Protein AF-A0A0A2HVE9-F1 (afdb_monomer_lite)

Structure (mmCIF, N/CA/C/O backbone):
data_AF-A0A0A2HVE9-F1
#
_entry.id   AF-A0A0A2HVE9-F1
#
loop_
_atom_site.group_PDB
_atom_site.id
_atom_site.type_symbol
_atom_site.label_atom_id
_atom_site.label_alt_id
_atom_site.label_comp_id
_atom_site.label_asym_id
_atom_site.label_entity_id
_atom_site.label_seq_id
_atom_site.pdbx_PDB_ins_code
_atom_site.Cartn_x
_atom_site.Cartn_y
_atom_site.Cartn_z
_atom_site.occupancy
_atom_site.B_iso_or_equiv
_atom_site.auth_seq_id
_atom_site.auth_comp_id
_atom_site.auth_asym_id
_atom_site.auth_atom_id
_atom_site.pdbx_PDB_model_num
ATOM 1 N N . MET A 1 1 ? 6.062 60.661 -30.157 1.00 46.75 1 MET A N 1
ATOM 2 C CA . MET A 1 1 ? 5.186 59.675 -30.833 1.00 46.75 1 MET A CA 1
ATOM 3 C C . MET A 1 1 ? 6.020 58.472 -31.268 1.00 46.75 1 MET A C 1
ATOM 5 O O . MET A 1 1 ? 6.893 58.686 -32.096 1.00 46.75 1 MET A O 1
ATOM 9 N N . LYS A 1 2 ? 5.782 57.266 -30.727 1.00 41.44 2 LYS A N 1
ATOM 10 C CA . LYS A 1 2 ? 5.983 55.934 -31.366 1.00 41.44 2 LYS A CA 1
ATOM 11 C C . LYS A 1 2 ? 5.779 54.844 -30.292 1.00 41.44 2 LYS A C 1
ATOM 13 O O . LYS A 1 2 ? 6.567 54.746 -29.365 1.00 41.44 2 LYS A O 1
ATOM 18 N N . THR A 1 3 ? 4.543 54.359 -30.160 1.00 44.50 3 THR A N 1
ATOM 19 C CA . THR A 1 3 ? 4.055 53.006 -30.532 1.00 44.50 3 THR A CA 1
ATOM 20 C C . THR A 1 3 ? 4.397 51.903 -29.528 1.00 44.50 3 THR A C 1
ATOM 22 O O . THR A 1 3 ? 5.521 51.426 -29.452 1.00 44.50 3 THR A O 1
ATOM 25 N N . LYS A 1 4 ? 3.350 51.497 -28.793 1.00 59.34 4 LYS A N 1
ATOM 26 C CA . LYS A 1 4 ? 3.236 50.273 -27.995 1.00 59.34 4 LYS A CA 1
ATOM 27 C C . LYS A 1 4 ? 3.308 49.060 -28.927 1.00 59.34 4 LYS A C 1
ATOM 29 O O . LYS A 1 4 ? 2.588 49.040 -29.921 1.00 59.34 4 LYS A O 1
ATOM 34 N N . MET A 1 5 ? 4.094 48.046 -28.582 1.00 51.53 5 MET A N 1
ATOM 35 C CA . MET A 1 5 ? 4.007 46.733 -29.219 1.00 51.53 5 MET A CA 1
ATOM 36 C C . MET A 1 5 ? 3.936 45.689 -28.110 1.00 51.53 5 MET A C 1
ATOM 38 O O . MET A 1 5 ? 4.937 45.315 -27.507 1.00 51.53 5 MET A O 1
ATOM 42 N N . GLY A 1 6 ? 2.697 45.328 -27.770 1.00 55.12 6 GLY A N 1
ATOM 43 C CA . GLY A 1 6 ? 2.403 44.210 -26.893 1.00 55.12 6 GLY A CA 1
ATOM 44 C C . GLY A 1 6 ? 2.760 42.921 -27.616 1.00 55.12 6 GLY A C 1
ATOM 45 O O . GLY A 1 6 ? 2.227 42.641 -28.687 1.00 55.12 6 GLY A O 1
ATOM 46 N N . VAL A 1 7 ? 3.664 42.154 -27.024 1.00 54.47 7 VAL A N 1
ATOM 47 C CA . VAL A 1 7 ? 3.878 40.755 -27.373 1.00 54.47 7 VAL A CA 1
ATOM 48 C C . VAL A 1 7 ? 3.196 39.961 -26.270 1.00 54.47 7 VAL A C 1
ATOM 50 O O . VAL A 1 7 ? 3.757 39.739 -25.200 1.00 54.47 7 VAL A O 1
ATOM 53 N N . CYS A 1 8 ? 1.933 39.602 -26.504 1.00 47.03 8 CYS A N 1
ATOM 54 C CA . CYS A 1 8 ? 1.267 38.556 -25.741 1.00 47.03 8 CYS A CA 1
ATOM 55 C C . CYS A 1 8 ? 1.971 37.241 -26.081 1.00 47.03 8 CYS A C 1
ATOM 57 O O . CYS A 1 8 ? 1.658 36.596 -27.080 1.00 47.03 8 CYS A O 1
ATOM 59 N N . LEU A 1 9 ? 2.968 36.890 -25.269 1.00 50.88 9 LEU A N 1
ATOM 60 C CA . LEU A 1 9 ? 3.606 35.583 -25.251 1.00 50.88 9 LEU A CA 1
ATOM 61 C C . LEU A 1 9 ? 2.545 34.563 -24.812 1.00 50.88 9 LEU A C 1
ATOM 63 O O . LEU A 1 9 ? 2.352 34.317 -23.624 1.00 50.88 9 LEU A O 1
ATOM 67 N N . ALA A 1 10 ? 1.794 34.034 -25.776 1.00 55.28 10 ALA A N 1
ATOM 68 C CA . ALA A 1 10 ? 0.891 32.915 -25.563 1.00 55.28 10 ALA A CA 1
ATOM 69 C C . ALA A 1 10 ? 1.744 31.670 -25.280 1.00 55.28 10 ALA A C 1
ATOM 71 O O . ALA A 1 10 ? 2.163 30.959 -26.192 1.00 55.28 10 ALA A O 1
ATOM 72 N N . LEU A 1 11 ? 2.050 31.458 -23.998 1.00 55.75 11 LEU A N 1
ATOM 73 C CA . LEU A 1 11 ? 2.562 30.209 -23.450 1.00 55.75 11 LEU A CA 1
ATOM 74 C C . LEU A 1 11 ? 1.516 29.123 -23.714 1.00 55.75 11 LEU A C 1
ATOM 76 O O . LEU A 1 11 ? 0.572 28.937 -22.948 1.00 55.75 11 LEU A O 1
ATOM 80 N N . VAL A 1 12 ? 1.669 28.435 -24.842 1.00 58.94 12 VAL A N 1
ATOM 81 C CA . VAL A 1 12 ? 0.993 27.170 -25.108 1.00 58.94 12 VAL A CA 1
ATOM 82 C C . VAL A 1 12 ? 1.579 26.165 -24.120 1.00 58.94 12 VAL A C 1
ATOM 84 O O . VAL A 1 12 ? 2.617 25.557 -24.372 1.00 58.94 12 VAL A O 1
ATOM 87 N N . LEU A 1 13 ? 0.947 26.041 -22.950 1.00 57.53 13 LEU A N 1
ATOM 88 C CA . LEU A 1 13 ? 1.137 24.891 -22.076 1.00 57.53 13 LEU A CA 1
ATOM 89 C C . LEU A 1 13 ? 0.590 23.671 -22.822 1.00 57.53 13 LEU A C 1
ATOM 91 O O . LEU A 1 13 ? -0.598 23.362 -22.753 1.00 57.53 13 LEU A O 1
ATOM 95 N N . CYS A 1 14 ? 1.462 22.985 -23.558 1.00 55.09 14 CYS A N 1
ATOM 96 C CA . CYS A 1 14 ? 1.232 21.597 -23.924 1.00 55.09 14 CYS A CA 1
ATOM 97 C C . CYS A 1 14 ? 1.216 20.790 -22.623 1.00 55.09 14 CYS A C 1
ATOM 99 O O . CYS A 1 14 ? 2.259 20.351 -22.146 1.00 55.09 14 CYS A O 1
ATOM 101 N N . ALA A 1 15 ? 0.038 20.640 -22.020 1.00 56.81 15 ALA A N 1
ATOM 102 C CA . ALA A 1 15 ? -0.185 19.658 -20.975 1.00 56.81 15 ALA A CA 1
ATOM 103 C C . ALA A 1 15 ? -0.068 18.274 -21.623 1.00 56.81 15 ALA A C 1
ATOM 105 O O . ALA A 1 15 ? -1.036 17.734 -22.155 1.00 56.81 15 ALA A O 1
ATOM 106 N N . THR A 1 16 ? 1.140 17.717 -21.652 1.00 54.84 16 THR A N 1
ATOM 107 C CA . THR A 1 16 ? 1.310 16.288 -21.891 1.00 54.84 16 THR A CA 1
ATOM 108 C C . THR A 1 16 ? 0.663 15.589 -20.707 1.00 54.84 16 THR A C 1
ATOM 110 O O . THR A 1 16 ? 1.171 15.680 -19.590 1.00 54.84 16 THR A O 1
ATOM 113 N N . ALA A 1 17 ? -0.486 14.949 -20.926 1.00 55.78 17 ALA A N 1
ATOM 114 C CA . ALA A 1 17 ? -1.019 14.001 -19.965 1.00 55.78 17 ALA A CA 1
ATOM 115 C C . ALA A 1 17 ? 0.056 12.925 -19.780 1.00 55.78 17 ALA A C 1
ATOM 117 O O . ALA A 1 17 ? 0.285 12.115 -20.677 1.00 55.78 17 ALA A O 1
ATOM 118 N N . ALA A 1 18 ? 0.785 12.986 -18.666 1.00 59.66 18 ALA A N 1
ATOM 119 C CA . ALA A 1 18 ? 1.654 11.900 -18.264 1.00 59.66 18 ALA A CA 1
ATOM 120 C C . ALA A 1 18 ? 0.721 10.724 -17.975 1.00 59.66 18 ALA A C 1
ATOM 122 O O . ALA A 1 18 ? 0.030 10.700 -16.955 1.00 59.66 18 ALA A O 1
ATOM 123 N N . PHE A 1 19 ? 0.612 9.798 -18.927 1.00 60.25 19 PHE A N 1
ATOM 124 C CA . PHE A 1 19 ? 0.029 8.503 -18.631 1.00 60.25 19 PHE A CA 1
ATOM 125 C C . PHE A 1 19 ? 0.890 7.898 -17.530 1.00 60.25 19 PHE A C 1
ATOM 127 O O . PHE A 1 19 ? 2.111 7.860 -17.645 1.00 60.25 19 PHE A O 1
ATOM 134 N N . ALA A 1 20 ? 0.248 7.516 -16.434 1.00 72.44 20 ALA A N 1
ATOM 135 C CA . ALA A 1 20 ? 0.908 6.903 -15.300 1.00 72.44 20 ALA A CA 1
ATOM 136 C C . ALA A 1 20 ? 1.485 5.542 -15.728 1.00 72.44 20 ALA A C 1
ATOM 138 O O . ALA A 1 20 ? 0.762 4.548 -15.713 1.00 72.44 20 ALA A O 1
ATOM 139 N N . GLU A 1 21 ? 2.754 5.518 -16.153 1.00 83.50 21 GLU A N 1
ATOM 140 C CA . GLU A 1 21 ? 3.453 4.326 -16.668 1.00 83.50 21 GLU A CA 1
ATOM 141 C C . GLU A 1 21 ? 3.346 3.149 -15.688 1.00 83.50 21 GLU A C 1
ATOM 143 O O . GLU A 1 21 ? 3.037 2.030 -16.101 1.00 83.50 21 GLU A O 1
ATOM 148 N N . TRP A 1 22 ? 3.398 3.432 -14.381 1.00 90.31 22 TRP A N 1
ATOM 149 C CA . TRP A 1 22 ? 3.216 2.433 -13.331 1.00 90.31 22 TRP A CA 1
ATOM 150 C C . TRP A 1 22 ? 1.930 1.610 -13.468 1.00 90.31 22 TRP A C 1
ATOM 152 O O . TRP A 1 22 ? 1.942 0.435 -13.121 1.00 90.31 22 TRP A O 1
ATOM 162 N N . LYS A 1 23 ? 0.822 2.169 -13.988 1.00 89.38 23 LYS A N 1
ATOM 163 C CA . LYS A 1 23 ? -0.452 1.431 -14.122 1.00 89.38 23 LYS A CA 1
ATOM 164 C C . LYS A 1 23 ? -0.331 0.263 -15.103 1.00 89.38 23 LYS A C 1
ATOM 166 O O . LYS A 1 23 ? -0.969 -0.766 -14.899 1.00 89.38 23 LYS A O 1
ATOM 171 N N . MET A 1 24 ? 0.487 0.413 -16.146 1.00 87.12 24 MET A N 1
ATOM 172 C CA . MET A 1 24 ? 0.730 -0.644 -17.133 1.00 87.12 24 MET A CA 1
ATOM 173 C C . MET A 1 24 ? 1.651 -1.731 -16.571 1.00 87.12 24 MET A C 1
ATOM 175 O O . MET A 1 24 ? 1.422 -2.915 -16.818 1.00 87.12 24 MET A O 1
ATOM 179 N N . ASP A 1 25 ? 2.640 -1.332 -15.770 1.00 90.38 25 ASP A N 1
ATOM 180 C CA . ASP A 1 25 ? 3.647 -2.240 -15.214 1.00 90.38 25 ASP A CA 1
ATOM 181 C C . ASP A 1 25 ? 3.164 -2.965 -13.949 1.00 90.38 25 ASP A C 1
ATOM 183 O O . ASP A 1 25 ? 3.604 -4.078 -13.653 1.00 90.38 25 ASP A O 1
ATOM 187 N N . PHE A 1 26 ? 2.214 -2.383 -13.213 1.00 93.94 26 PHE A N 1
ATOM 188 C CA . PHE A 1 26 ? 1.743 -2.895 -11.925 1.00 93.94 26 PHE A CA 1
ATOM 189 C C . PHE A 1 26 ? 1.243 -4.352 -11.969 1.00 93.94 26 PHE A C 1
ATOM 191 O O . PHE A 1 26 ? 1.685 -5.151 -11.136 1.00 93.94 26 PHE A O 1
ATOM 198 N N . PRO A 1 27 ? 0.395 -4.774 -12.933 1.00 93.81 27 PRO A N 1
ATOM 199 C CA . PRO A 1 27 ? -0.037 -6.168 -13.032 1.00 93.81 27 PRO A CA 1
ATOM 200 C C . PRO A 1 27 ? 1.117 -7.126 -13.344 1.00 93.81 27 PRO A C 1
ATOM 202 O O . PRO A 1 27 ? 1.129 -8.262 -12.869 1.00 93.81 27 PRO A O 1
ATOM 205 N N . GLU A 1 28 ? 2.074 -6.702 -14.174 1.00 93.75 28 GLU A N 1
ATOM 206 C CA . GLU A 1 28 ? 3.238 -7.518 -14.519 1.00 93.75 28 GLU A CA 1
ATOM 207 C C . GLU A 1 28 ? 4.160 -7.688 -13.317 1.00 93.75 28 GLU A C 1
ATOM 209 O O . GLU A 1 28 ? 4.536 -8.815 -12.979 1.00 93.75 28 GLU A O 1
ATOM 214 N N . GLN A 1 29 ? 4.453 -6.592 -12.625 1.00 93.19 29 GLN A N 1
ATOM 215 C CA . GLN A 1 29 ? 5.297 -6.618 -11.445 1.00 93.19 29 GLN A CA 1
ATOM 216 C C . GLN A 1 29 ? 4.653 -7.414 -10.310 1.00 93.19 29 GLN A C 1
ATOM 218 O O . GLN A 1 29 ? 5.337 -8.213 -9.672 1.00 93.19 29 GLN A O 1
ATOM 223 N N . TYR A 1 30 ? 3.333 -7.314 -10.126 1.00 94.81 30 TYR A N 1
ATOM 224 C CA . TYR A 1 30 ? 2.601 -8.165 -9.186 1.00 94.81 30 TYR A CA 1
ATOM 225 C C . TYR A 1 30 ? 2.797 -9.656 -9.490 1.00 94.81 30 TYR A C 1
ATOM 227 O O . TYR A 1 30 ? 3.128 -10.429 -8.591 1.00 94.81 30 TYR A O 1
ATOM 235 N N . ARG A 1 31 ? 2.643 -10.068 -10.755 1.00 93.75 31 ARG A N 1
ATOM 236 C CA . ARG A 1 31 ? 2.813 -11.476 -11.155 1.00 93.75 31 ARG A CA 1
ATOM 237 C C . ARG A 1 31 ? 4.244 -11.975 -10.972 1.00 93.75 31 ARG A C 1
ATOM 239 O O . ARG A 1 31 ? 4.442 -13.154 -10.688 1.00 93.75 31 ARG A O 1
ATOM 246 N N . LYS A 1 32 ? 5.232 -11.105 -11.181 1.00 95.19 32 LYS A N 1
ATOM 247 C CA . LYS A 1 32 ? 6.652 -11.471 -11.185 1.00 95.19 32 LYS A CA 1
ATOM 248 C C . LYS A 1 32 ? 7.285 -11.432 -9.794 1.00 95.19 32 LYS A C 1
ATOM 250 O O . LYS A 1 32 ? 8.082 -12.305 -9.462 1.00 95.19 32 LYS A O 1
ATOM 255 N N . GLU A 1 33 ? 6.957 -10.414 -9.009 1.00 94.19 33 GLU A N 1
ATOM 2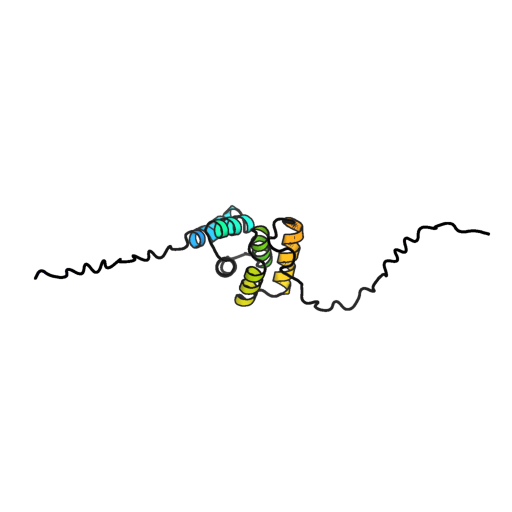56 C CA . GLU A 1 33 ? 7.672 -10.055 -7.777 1.00 94.19 33 GLU A CA 1
ATOM 257 C C . GLU A 1 33 ? 6.754 -9.998 -6.549 1.00 94.19 33 GLU A C 1
ATOM 259 O O . GLU A 1 33 ? 7.232 -9.881 -5.421 1.00 94.19 33 GLU A O 1
ATOM 264 N N . GLY A 1 34 ? 5.441 -10.124 -6.750 1.00 95.25 34 GLY A N 1
ATOM 265 C CA . GLY A 1 34 ? 4.444 -10.036 -5.693 1.00 95.25 34 GLY A CA 1
ATOM 266 C C . GLY A 1 34 ? 4.004 -8.603 -5.397 1.00 95.25 34 GLY A C 1
ATOM 267 O O . GLY A 1 34 ? 4.519 -7.622 -5.937 1.00 95.25 34 GLY A O 1
ATOM 268 N N . ILE A 1 35 ? 2.999 -8.486 -4.527 1.00 96.50 35 ILE A N 1
ATOM 269 C CA . ILE A 1 35 ? 2.309 -7.212 -4.299 1.00 96.50 35 ILE A CA 1
ATOM 270 C C . ILE A 1 35 ? 3.176 -6.173 -3.586 1.00 96.50 35 ILE A C 1
ATOM 272 O O . ILE A 1 35 ? 3.100 -4.998 -3.922 1.00 96.50 35 ILE A O 1
ATOM 276 N N . ASP A 1 36 ? 4.044 -6.594 -2.665 1.00 95.06 36 ASP A N 1
ATOM 277 C CA . ASP A 1 36 ? 4.890 -5.668 -1.905 1.00 95.06 36 ASP A CA 1
ATOM 278 C C . ASP A 1 36 ? 5.818 -4.875 -2.841 1.00 95.06 36 ASP A C 1
ATOM 280 O O . ASP A 1 36 ? 5.919 -3.654 -2.740 1.00 95.06 36 ASP A O 1
ATOM 284 N N . LYS A 1 37 ? 6.442 -5.551 -3.817 1.00 94.94 37 LYS A N 1
ATOM 285 C CA . LYS A 1 37 ? 7.322 -4.908 -4.806 1.00 94.94 37 LYS A CA 1
ATOM 286 C C . LYS A 1 37 ? 6.561 -4.054 -5.810 1.00 94.94 37 LYS A C 1
ATOM 288 O O . LYS A 1 37 ? 7.013 -2.955 -6.114 1.00 94.94 37 LYS A O 1
ATOM 293 N N . ALA A 1 38 ? 5.399 -4.518 -6.267 1.00 96.25 38 ALA A N 1
ATOM 294 C CA . ALA A 1 38 ? 4.553 -3.747 -7.174 1.00 96.25 38 ALA A CA 1
ATOM 295 C C . ALA A 1 38 ? 4.072 -2.430 -6.537 1.00 96.25 38 ALA A C 1
ATOM 297 O O . ALA A 1 38 ? 4.096 -1.385 -7.182 1.00 96.25 38 ALA A O 1
ATOM 298 N N . VAL A 1 39 ? 3.680 -2.459 -5.258 1.00 96.31 39 VAL A N 1
ATOM 299 C CA . VAL A 1 39 ? 3.226 -1.264 -4.528 1.00 96.31 39 VAL A CA 1
ATOM 300 C C . VAL A 1 39 ? 4.367 -0.282 -4.279 1.00 96.31 39 VAL A C 1
ATOM 302 O O . VAL A 1 39 ? 4.181 0.910 -4.510 1.00 96.31 39 VAL A O 1
ATOM 305 N N . ILE A 1 40 ? 5.549 -0.763 -3.875 1.00 94.69 40 ILE A N 1
ATOM 306 C CA . ILE A 1 40 ? 6.735 0.096 -3.713 1.00 94.69 40 ILE A CA 1
ATOM 307 C C . ILE A 1 40 ? 7.061 0.806 -5.033 1.00 94.69 40 ILE A C 1
ATOM 309 O O . ILE A 1 40 ? 7.163 2.029 -5.055 1.00 94.69 40 ILE A O 1
ATOM 313 N N . ALA A 1 41 ? 7.142 0.061 -6.139 1.00 93.62 41 ALA A N 1
ATOM 314 C CA . ALA A 1 41 ? 7.459 0.630 -7.447 1.00 93.62 41 ALA A CA 1
ATOM 315 C C . ALA A 1 41 ? 6.405 1.643 -7.926 1.00 93.62 41 ALA A C 1
ATOM 317 O O . ALA A 1 41 ? 6.757 2.663 -8.517 1.00 93.62 41 ALA A O 1
ATOM 318 N N . ALA A 1 42 ? 5.119 1.401 -7.652 1.00 94.75 42 ALA A N 1
ATOM 319 C CA . ALA A 1 42 ? 4.059 2.354 -7.970 1.00 94.75 42 ALA A CA 1
ATOM 320 C C . ALA A 1 42 ? 4.213 3.661 -7.177 1.00 94.75 42 ALA A C 1
ATOM 322 O O . ALA A 1 42 ? 4.141 4.745 -7.757 1.00 94.75 42 ALA A O 1
ATOM 323 N N . ILE A 1 43 ? 4.471 3.577 -5.868 1.00 93.38 43 ILE A N 1
ATOM 324 C CA . ILE A 1 43 ? 4.665 4.755 -5.008 1.00 93.38 43 ILE A CA 1
ATOM 325 C C . ILE A 1 43 ? 5.911 5.544 -5.427 1.00 93.38 43 ILE A C 1
ATOM 327 O O . ILE A 1 43 ? 5.853 6.771 -5.503 1.00 93.38 43 ILE A O 1
ATOM 331 N N . GLU A 1 44 ? 7.012 4.869 -5.769 1.00 91.06 44 GLU A N 1
ATOM 332 C CA . GLU A 1 44 ? 8.230 5.510 -6.291 1.00 91.06 44 GLU A CA 1
ATOM 333 C C . GLU A 1 44 ? 7.979 6.267 -7.606 1.00 91.06 44 GLU A C 1
ATOM 335 O O . GLU A 1 44 ? 8.608 7.294 -7.865 1.00 91.06 44 GLU A O 1
ATOM 340 N N . GLN A 1 45 ? 7.015 5.808 -8.407 1.00 91.00 45 GLN A N 1
ATOM 341 C CA . GLN A 1 45 ? 6.547 6.476 -9.626 1.00 91.00 45 GLN A CA 1
ATOM 342 C C . GLN A 1 45 ? 5.466 7.543 -9.366 1.00 91.00 45 GLN A C 1
ATOM 344 O O . GLN A 1 45 ? 4.908 8.110 -10.308 1.00 91.00 45 GLN A O 1
ATOM 349 N N . GLY A 1 46 ? 5.170 7.847 -8.099 1.00 90.19 46 GLY A N 1
ATOM 350 C CA . GLY A 1 46 ? 4.230 8.891 -7.693 1.00 90.19 46 GLY A CA 1
ATOM 351 C C . GLY A 1 46 ? 2.763 8.460 -7.669 1.00 90.19 46 GLY A C 1
ATOM 352 O O . GLY A 1 46 ? 1.882 9.321 -7.662 1.00 90.19 46 GLY A O 1
ATOM 353 N N . ALA A 1 47 ? 2.476 7.156 -7.670 1.00 93.19 47 ALA A N 1
ATOM 354 C CA . ALA A 1 47 ? 1.116 6.649 -7.528 1.00 93.19 47 ALA A CA 1
ATOM 355 C C . ALA A 1 47 ? 0.527 6.981 -6.151 1.00 93.19 47 ALA A C 1
ATOM 357 O O . ALA A 1 47 ? 1.173 6.794 -5.118 1.00 93.19 47 ALA A O 1
ATOM 358 N N . LEU A 1 48 ? -0.733 7.418 -6.131 1.00 93.75 48 LEU A N 1
ATOM 359 C CA . LEU A 1 48 ? -1.461 7.640 -4.888 1.00 93.75 48 LEU A CA 1
ATOM 360 C C . LEU A 1 48 ? -2.048 6.321 -4.361 1.00 93.75 48 LEU A C 1
ATOM 362 O O . LEU A 1 48 ? -2.452 5.473 -5.161 1.00 93.75 48 LEU A O 1
ATOM 366 N N . PRO A 1 49 ? -2.191 6.156 -3.031 1.00 94.62 49 PRO A N 1
ATOM 367 C CA . PRO A 1 49 ? -2.781 4.952 -2.443 1.00 94.62 49 PRO A CA 1
ATOM 368 C C . PRO A 1 49 ? -4.159 4.600 -3.014 1.00 94.62 49 PRO A C 1
ATOM 370 O O . PRO A 1 49 ? -4.442 3.427 -3.233 1.00 94.62 49 PRO A O 1
ATOM 373 N N . VAL A 1 50 ? -4.991 5.603 -3.316 1.00 95.56 50 VAL A N 1
ATOM 374 C CA . VAL A 1 50 ? -6.314 5.398 -3.927 1.00 95.56 50 VAL A CA 1
ATOM 375 C C . VAL A 1 50 ? -6.229 4.743 -5.305 1.00 95.56 50 VAL A C 1
ATOM 377 O O . VAL A 1 50 ? -6.907 3.747 -5.539 1.00 95.56 50 VAL A O 1
ATOM 380 N N . ASP A 1 51 ? -5.336 5.216 -6.179 1.00 95.69 51 ASP A N 1
ATOM 381 C CA . ASP A 1 51 ? -5.147 4.616 -7.500 1.00 95.69 51 ASP A CA 1
ATOM 382 C C . ASP A 1 51 ? -4.598 3.188 -7.381 1.00 95.69 51 ASP A C 1
ATOM 384 O O . ASP A 1 51 ? -4.988 2.301 -8.141 1.00 95.69 51 ASP A O 1
ATOM 388 N N . ILE A 1 52 ? -3.676 2.950 -6.444 1.00 96.56 52 ILE A N 1
ATOM 389 C CA . ILE A 1 52 ? -3.087 1.623 -6.224 1.00 96.56 52 ILE A CA 1
ATOM 390 C C . ILE A 1 52 ? -4.157 0.642 -5.736 1.00 96.56 52 ILE A C 1
ATOM 392 O O . ILE A 1 52 ? -4.198 -0.495 -6.206 1.00 96.56 52 ILE A O 1
ATOM 396 N N . VAL A 1 53 ? -5.043 1.071 -4.831 1.00 97.12 53 VAL A N 1
ATOM 397 C CA . VAL A 1 53 ? -6.179 0.256 -4.380 1.00 97.12 53 VAL A CA 1
A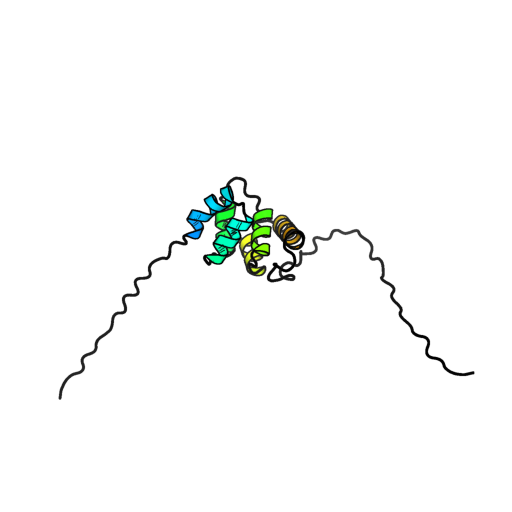TOM 398 C C . VAL A 1 53 ? -7.119 -0.046 -5.545 1.00 97.12 53 VAL A C 1
ATOM 400 O O . VAL A 1 53 ? -7.430 -1.213 -5.779 1.00 97.12 53 VAL A O 1
ATOM 403 N N . GLU A 1 54 ? -7.508 0.968 -6.318 1.00 95.75 54 GLU A N 1
ATOM 404 C CA . GLU A 1 54 ? -8.396 0.807 -7.474 1.00 95.75 54 GLU A CA 1
ATOM 405 C C . GLU A 1 54 ? -7.846 -0.191 -8.503 1.00 95.75 54 GLU A C 1
ATOM 407 O O . GLU A 1 54 ? -8.573 -1.065 -8.979 1.00 95.75 54 GLU A O 1
ATOM 412 N N . ASN A 1 55 ? -6.561 -0.076 -8.850 1.00 94.56 55 ASN A N 1
ATOM 413 C CA . ASN A 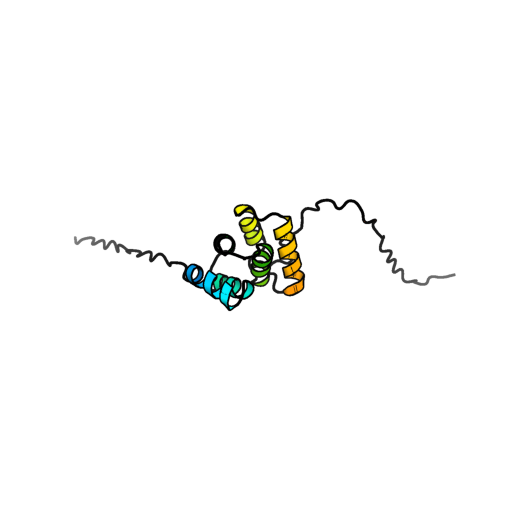1 55 ? -5.926 -0.946 -9.841 1.00 94.56 55 ASN A CA 1
ATOM 414 C C . ASN A 1 55 ? -5.627 -2.335 -9.261 1.00 94.56 55 ASN A C 1
ATOM 416 O O . ASN A 1 55 ? -5.786 -3.339 -9.951 1.00 94.56 55 ASN A O 1
ATOM 420 N N . GLY A 1 56 ? -5.247 -2.417 -7.984 1.00 94.38 56 GLY A N 1
ATOM 421 C CA . GLY A 1 56 ? -4.993 -3.679 -7.299 1.00 94.38 56 GLY A CA 1
ATOM 422 C C . GLY A 1 56 ? -6.237 -4.555 -7.202 1.00 94.38 56 GLY A C 1
ATOM 423 O O . GLY A 1 56 ? -6.161 -5.746 -7.488 1.00 94.38 56 GLY A O 1
ATOM 424 N N . LEU A 1 57 ? -7.397 -3.986 -6.872 1.00 95.25 57 LEU A N 1
ATOM 425 C CA . LEU A 1 57 ? -8.649 -4.748 -6.759 1.00 95.25 57 LEU A CA 1
ATOM 426 C C . LEU A 1 57 ? -9.135 -5.342 -8.091 1.00 95.25 57 LEU A C 1
ATOM 428 O O . LEU A 1 57 ? -9.958 -6.254 -8.086 1.00 95.25 57 LEU A O 1
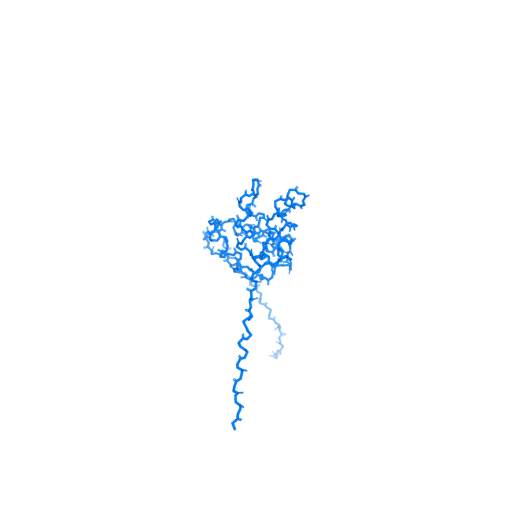ATOM 432 N N . GLN A 1 58 ? -8.613 -4.865 -9.223 1.00 93.88 58 GLN A N 1
ATOM 433 C CA . GLN A 1 58 ? -8.884 -5.434 -10.545 1.00 93.88 58 GLN A CA 1
ATOM 434 C C . GLN A 1 58 ? -7.989 -6.641 -10.871 1.00 93.88 58 GLN A C 1
ATOM 436 O O . GLN A 1 58 ? -8.226 -7.330 -11.864 1.00 93.88 58 GLN A O 1
ATOM 441 N N . LEU A 1 59 ? -6.959 -6.912 -10.062 1.00 93.38 59 LEU A N 1
ATOM 442 C CA . LEU A 1 59 ? -6.051 -8.035 -10.268 1.00 93.38 59 LEU A CA 1
ATOM 443 C C . LEU A 1 59 ? -6.662 -9.335 -9.744 1.00 93.38 59 LEU A C 1
ATOM 445 O O . LEU A 1 59 ? -6.950 -9.488 -8.556 1.00 93.38 59 LEU A O 1
ATOM 449 N N . GLU A 1 60 ? -6.797 -10.312 -10.637 1.00 90.94 60 GLU A N 1
ATOM 450 C CA . GLU A 1 60 ? -7.275 -11.642 -10.276 1.00 90.94 60 GLU A CA 1
ATOM 451 C C . GLU A 1 60 ? -6.332 -12.312 -9.264 1.00 90.94 60 GLU A C 1
ATOM 453 O O . GLU A 1 60 ? -5.112 -12.335 -9.433 1.00 90.94 60 GLU A O 1
ATOM 458 N N . GLY A 1 61 ? -6.910 -12.859 -8.191 1.00 88.44 61 GLY A N 1
ATOM 459 C CA . GLY A 1 61 ? -6.163 -13.547 -7.137 1.00 88.44 61 GLY A CA 1
ATOM 460 C C . GLY A 1 61 ? -5.471 -12.625 -6.128 1.00 88.44 61 GLY A C 1
ATOM 461 O O . GLY A 1 61 ? -4.891 -13.130 -5.160 1.00 88.44 61 GLY A O 1
ATOM 462 N N . LEU A 1 62 ? -5.556 -11.297 -6.284 1.00 93.94 62 LEU A N 1
ATOM 463 C CA . LEU A 1 62 ? -5.016 -10.387 -5.283 1.00 93.94 62 LEU A CA 1
ATOM 464 C C . LEU A 1 62 ? -5.871 -10.418 -4.014 1.00 93.94 62 LEU A C 1
ATOM 466 O O . LEU A 1 62 ? -7.070 -10.156 -4.034 1.00 93.94 62 LEU A O 1
ATOM 470 N N . ASN A 1 63 ? -5.230 -10.695 -2.879 1.00 94.81 63 ASN A N 1
ATOM 471 C CA . ASN A 1 63 ? -5.870 -10.588 -1.575 1.00 94.81 63 ASN A CA 1
ATOM 472 C C . ASN A 1 63 ? -5.832 -9.119 -1.096 1.00 94.81 63 ASN A C 1
ATOM 474 O O . ASN A 1 63 ? -4.731 -8.607 -0.855 1.00 94.81 63 ASN A O 1
ATOM 478 N N . PRO A 1 64 ? -6.986 -8.457 -0.879 1.00 95.50 64 PRO A N 1
ATOM 479 C CA . PRO A 1 64 ? -7.034 -7.065 -0.429 1.00 95.50 64 PRO A CA 1
ATOM 480 C C . PRO A 1 64 ? -6.319 -6.817 0.910 1.00 95.50 64 PRO A C 1
ATOM 482 O O . PRO A 1 64 ? -5.756 -5.746 1.116 1.00 95.50 64 PRO A O 1
ATOM 485 N N . GLN A 1 65 ? -6.246 -7.816 1.798 1.00 96.50 65 GLN A N 1
ATOM 486 C CA . GLN A 1 65 ? -5.466 -7.727 3.038 1.00 96.50 65 GLN A CA 1
ATOM 487 C C . GLN A 1 65 ? -3.967 -7.539 2.753 1.00 96.50 65 GLN A C 1
ATOM 489 O O . GLN A 1 65 ? -3.300 -6.744 3.414 1.00 96.50 65 GLN A O 1
ATOM 494 N N . ASN A 1 66 ? -3.431 -8.263 1.764 1.00 96.81 66 ASN A N 1
ATOM 495 C CA . ASN A 1 66 ? -2.022 -8.160 1.380 1.00 96.81 66 ASN A CA 1
ATOM 496 C C . ASN A 1 66 ? -1.732 -6.847 0.641 1.00 96.81 66 ASN A C 1
ATOM 498 O O . ASN A 1 66 ? -0.632 -6.322 0.769 1.00 96.81 66 ASN A O 1
ATOM 502 N N . LEU A 1 67 ? -2.713 -6.301 -0.083 1.00 97.31 67 LEU A N 1
ATOM 503 C CA . LEU A 1 67 ? -2.618 -4.977 -0.701 1.00 97.31 67 LEU A CA 1
ATOM 504 C C . LEU A 1 67 ? -2.532 -3.865 0.352 1.00 97.31 67 LEU A C 1
ATOM 506 O O . LEU A 1 67 ? -1.636 -3.027 0.291 1.00 97.31 67 LEU A O 1
ATOM 510 N N . VAL A 1 68 ? -3.416 -3.896 1.354 1.00 96.81 68 VAL A N 1
ATOM 511 C CA . VAL A 1 68 ? -3.375 -2.963 2.493 1.00 96.81 68 VAL A CA 1
ATOM 512 C C . VAL A 1 68 ? -2.040 -3.068 3.225 1.00 96.81 68 VAL A C 1
ATOM 514 O O . VAL A 1 68 ? -1.404 -2.050 3.491 1.00 96.81 68 VAL A O 1
ATOM 517 N N . LYS A 1 69 ? -1.585 -4.295 3.512 1.00 96.00 69 LYS A N 1
ATOM 518 C CA . LYS A 1 69 ? -0.277 -4.537 4.130 1.00 96.00 69 LYS A CA 1
ATOM 519 C C . LYS A 1 69 ? 0.844 -3.860 3.333 1.00 96.00 69 LYS A C 1
ATOM 521 O O . LYS A 1 69 ? 1.617 -3.096 3.902 1.00 96.00 69 LYS A O 1
ATOM 526 N N . ALA A 1 70 ? 0.907 -4.125 2.029 1.00 96.50 70 ALA A N 1
ATOM 527 C CA . ALA A 1 70 ? 1.938 -3.601 1.141 1.00 96.50 70 ALA A CA 1
ATOM 528 C C . ALA A 1 70 ? 1.986 -2.066 1.138 1.00 96.50 70 ALA A C 1
ATOM 530 O O . ALA A 1 70 ? 3.071 -1.495 1.181 1.00 96.50 70 ALA A O 1
ATOM 531 N N . LEU A 1 71 ? 0.828 -1.397 1.153 1.00 96.00 71 LEU A N 1
ATOM 532 C CA . LEU A 1 71 ? 0.748 0.066 1.221 1.00 96.00 71 LEU A CA 1
ATOM 533 C C . LEU A 1 71 ? 1.353 0.621 2.516 1.00 96.00 71 LEU A C 1
ATOM 535 O O . LEU A 1 71 ? 2.165 1.543 2.464 1.00 96.00 71 LEU A O 1
ATOM 539 N N . TYR A 1 72 ? 1.008 0.038 3.668 1.00 94.19 72 TYR A N 1
ATOM 540 C CA . TYR A 1 72 ? 1.596 0.446 4.947 1.00 94.19 72 TYR A CA 1
ATOM 541 C C . TYR A 1 72 ? 3.107 0.190 4.990 1.00 94.19 72 TYR A C 1
ATOM 543 O O . TYR A 1 72 ? 3.856 1.053 5.439 1.00 94.19 72 TYR A O 1
ATOM 551 N N . CYS A 1 73 ? 3.559 -0.963 4.491 1.00 93.00 73 CYS A N 1
ATOM 552 C CA . CYS A 1 73 ? 4.980 -1.310 4.419 1.00 93.00 73 CYS A CA 1
ATOM 553 C C . CYS A 1 73 ? 5.773 -0.396 3.477 1.00 93.00 73 CYS A C 1
ATOM 555 O O . CYS A 1 73 ? 6.939 -0.116 3.727 1.00 93.00 73 CYS A O 1
ATOM 557 N N . ALA A 1 74 ? 5.145 0.091 2.408 1.00 92.88 74 ALA A N 1
ATOM 558 C CA . ALA A 1 74 ? 5.753 1.038 1.483 1.00 92.88 74 ALA A CA 1
ATOM 559 C C . ALA A 1 74 ? 5.757 2.486 2.012 1.00 92.88 74 ALA A C 1
ATOM 561 O O . ALA A 1 74 ? 6.157 3.401 1.295 1.00 92.88 74 ALA A O 1
ATOM 562 N N . GLY A 1 75 ? 5.309 2.711 3.253 1.00 89.69 75 GLY A N 1
ATOM 563 C CA . GLY A 1 75 ? 5.314 4.026 3.887 1.00 89.69 75 GLY A CA 1
ATOM 564 C C . GLY A 1 75 ? 4.225 4.972 3.378 1.00 89.69 75 GLY A C 1
ATOM 565 O O . GLY A 1 75 ? 4.338 6.184 3.568 1.00 89.69 75 GLY A O 1
ATOM 566 N N . ALA A 1 76 ? 3.167 4.460 2.738 1.00 90.81 76 ALA A N 1
ATOM 567 C CA . ALA A 1 76 ? 2.029 5.298 2.381 1.00 90.81 76 ALA A CA 1
ATOM 568 C C . ALA A 1 76 ? 1.344 5.855 3.642 1.00 90.81 76 ALA A C 1
ATOM 570 O O . ALA A 1 76 ? 1.304 5.215 4.698 1.00 90.81 76 ALA A O 1
ATOM 571 N N . ASN A 1 77 ? 0.792 7.067 3.535 1.00 89.75 77 ASN A N 1
ATOM 572 C CA . ASN A 1 77 ? 0.119 7.704 4.658 1.00 89.75 77 ASN A CA 1
ATOM 573 C C . ASN A 1 77 ? -1.120 6.896 5.062 1.00 89.75 77 ASN A C 1
ATOM 575 O O . ASN A 1 77 ? -2.000 6.635 4.242 1.00 89.75 77 ASN A O 1
ATOM 579 N N . GLY A 1 78 ? -1.228 6.531 6.338 1.00 89.44 78 GLY A N 1
ATOM 580 C CA . GLY A 1 78 ? -2.306 5.652 6.769 1.00 89.44 78 GLY A CA 1
ATOM 581 C C . GLY A 1 78 ? -3.710 6.254 6.652 1.00 89.44 78 GLY A C 1
ATOM 582 O O . GLY A 1 78 ? -4.651 5.497 6.434 1.00 89.44 78 GLY A O 1
ATOM 583 N N . LYS A 1 79 ? -3.879 7.585 6.695 1.00 90.75 79 LYS A N 1
ATOM 584 C CA . LYS A 1 79 ? -5.186 8.218 6.429 1.00 90.75 79 LYS A CA 1
ATOM 585 C C . LYS A 1 79 ? -5.600 8.056 4.971 1.00 90.75 79 LYS A C 1
ATOM 587 O O . LYS A 1 79 ? -6.767 7.778 4.709 1.00 90.75 79 LYS A O 1
ATOM 592 N N . ASP A 1 80 ? -4.649 8.169 4.049 1.00 92.06 80 ASP A N 1
ATOM 593 C CA . ASP A 1 80 ? -4.899 7.973 2.620 1.00 92.06 80 ASP A CA 1
ATOM 594 C C . ASP A 1 80 ? -5.214 6.504 2.317 1.00 92.06 80 ASP A C 1
ATOM 596 O O . ASP A 1 80 ? -6.099 6.218 1.512 1.00 92.06 80 ASP A O 1
ATOM 600 N N . ILE A 1 81 ? -4.560 5.565 3.013 1.00 94.38 81 ILE A N 1
ATOM 601 C CA . ILE A 1 81 ? -4.879 4.131 2.924 1.00 94.38 81 ILE A CA 1
ATOM 602 C C . ILE A 1 81 ? -6.301 3.860 3.431 1.00 94.38 81 ILE A C 1
ATOM 604 O O . ILE A 1 81 ? -7.057 3.153 2.767 1.00 94.38 81 ILE A O 1
ATOM 608 N N . ILE A 1 82 ? -6.692 4.428 4.578 1.00 93.75 82 ILE A N 1
ATOM 609 C CA . ILE A 1 82 ? -8.048 4.273 5.131 1.00 93.75 82 ILE A CA 1
ATOM 610 C C . ILE A 1 82 ? -9.091 4.860 4.177 1.00 93.75 82 ILE A C 1
ATOM 612 O O . ILE A 1 82 ? -10.095 4.207 3.895 1.00 93.75 82 ILE A O 1
ATOM 616 N N . ALA A 1 83 ? -8.850 6.064 3.652 1.00 94.06 83 ALA A N 1
ATOM 617 C CA . ALA A 1 83 ? -9.748 6.712 2.703 1.00 94.06 83 ALA A CA 1
ATOM 618 C C . ALA A 1 83 ? -9.903 5.885 1.415 1.00 94.06 83 ALA A C 1
ATOM 620 O O . ALA A 1 83 ? -11.026 5.652 0.968 1.00 94.06 83 ALA A O 1
ATOM 621 N N . ALA A 1 84 ? -8.798 5.373 0.866 1.00 95.19 84 ALA A N 1
ATOM 622 C CA . ALA A 1 84 ? -8.811 4.492 -0.297 1.00 95.19 84 ALA A CA 1
ATOM 623 C C . ALA A 1 84 ? -9.577 3.187 -0.024 1.00 95.19 84 ALA A C 1
ATOM 625 O O . ALA A 1 84 ? -10.413 2.775 -0.826 1.00 95.19 84 ALA A O 1
ATOM 626 N N . ALA A 1 85 ? -9.340 2.555 1.127 1.00 94.81 85 ALA A N 1
A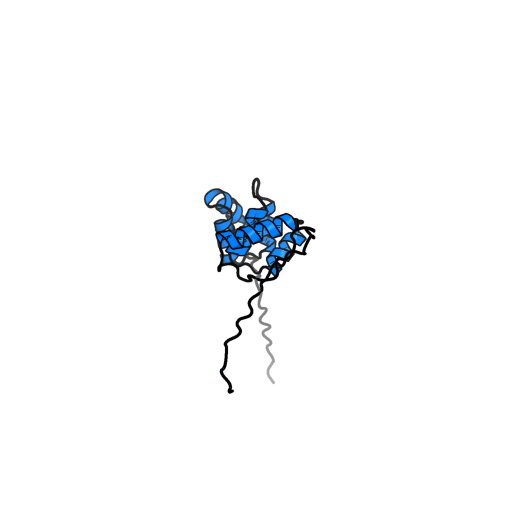TOM 627 C CA . ALA A 1 85 ? -10.035 1.339 1.532 1.00 94.81 85 ALA A CA 1
ATOM 628 C C . ALA A 1 85 ? -11.554 1.555 1.629 1.00 94.81 85 ALA A C 1
ATOM 630 O O . ALA A 1 85 ? -12.319 0.760 1.088 1.00 94.81 85 ALA A O 1
ATOM 631 N N . GLN A 1 86 ? -11.991 2.653 2.249 1.00 94.50 86 GLN A N 1
ATOM 632 C CA . GLN A 1 86 ? -13.409 3.002 2.362 1.00 94.50 86 GLN A CA 1
ATOM 633 C C . GLN A 1 86 ? -14.045 3.303 1.002 1.00 94.50 86 GLN A C 1
ATOM 635 O O . GLN A 1 86 ? -15.146 2.827 0.728 1.00 94.50 86 GLN A O 1
ATOM 640 N N . GLN A 1 87 ? -13.352 4.055 0.140 1.00 96.19 87 GLN A N 1
ATOM 641 C CA . GLN A 1 87 ? -13.834 4.399 -1.200 1.00 96.19 87 GLN A CA 1
ATOM 642 C C . GLN A 1 87 ? -14.080 3.160 -2.073 1.00 96.19 87 GLN A C 1
ATOM 644 O O . GLN A 1 87 ? -14.974 3.176 -2.916 1.00 96.19 87 GLN A O 1
ATOM 649 N N . HIS A 1 88 ? -13.311 2.093 -1.857 1.00 96.25 88 HIS A N 1
ATOM 650 C CA . HIS A 1 88 ? -13.402 0.846 -2.614 1.00 96.25 88 HIS A CA 1
ATOM 651 C C . HIS A 1 88 ? -14.005 -0.318 -1.812 1.00 96.25 88 HIS A C 1
ATOM 653 O O . HIS A 1 88 ? -13.764 -1.480 -2.134 1.00 96.25 88 HIS A O 1
ATOM 659 N N . GLU A 1 89 ? -14.783 -0.014 -0.768 1.00 94.75 89 GLU A N 1
ATOM 660 C CA . GLU A 1 89 ? -15.550 -0.994 0.019 1.00 94.75 89 GLU A CA 1
ATOM 661 C C . GLU A 1 89 ? -14.700 -2.123 0.643 1.00 94.75 89 GLU A C 1
ATOM 663 O O . GLU A 1 89 ? -15.194 -3.211 0.956 1.00 94.75 89 GLU A O 1
ATOM 668 N N . ILE A 1 90 ? -13.412 -1.868 0.892 1.00 94.69 90 ILE A N 1
ATOM 669 C CA . ILE A 1 90 ? -12.573 -2.764 1.686 1.00 94.69 90 ILE A CA 1
ATOM 670 C C . ILE A 1 90 ? -13.054 -2.679 3.135 1.00 94.69 90 ILE A C 1
ATOM 672 O O . ILE A 1 90 ? -12.919 -1.652 3.799 1.00 94.69 90 ILE A O 1
ATOM 676 N N . SER A 1 91 ? -13.617 -3.783 3.629 1.00 94.38 91 SER A N 1
ATOM 677 C CA . SER A 1 91 ? -14.168 -3.837 4.985 1.00 94.38 91 SER A CA 1
ATOM 678 C C . SER A 1 91 ? -13.134 -3.482 6.060 1.00 94.38 91 SER A C 1
ATOM 680 O O . SER A 1 91 ? -11.949 -3.804 5.943 1.00 94.38 91 SER A O 1
ATOM 682 N N . GLU A 1 92 ? -13.612 -2.905 7.164 1.00 91.94 92 GLU A N 1
ATOM 683 C CA . GLU A 1 92 ? -12.786 -2.542 8.322 1.00 91.94 92 GLU A CA 1
ATOM 684 C C . GLU A 1 92 ? -11.987 -3.737 8.873 1.00 91.94 92 GLU A C 1
ATOM 686 O O . GLU A 1 92 ? -10.835 -3.593 9.268 1.00 91.94 92 GLU A O 1
ATOM 691 N N . ILE A 1 93 ? -12.554 -4.947 8.821 1.00 92.69 93 ILE A N 1
ATOM 692 C CA . ILE A 1 93 ? -11.875 -6.178 9.251 1.00 92.69 93 ILE A CA 1
ATOM 693 C C . ILE A 1 93 ? -10.654 -6.468 8.369 1.00 92.69 93 ILE A C 1
ATOM 695 O O . ILE A 1 93 ? -9.596 -6.826 8.885 1.00 92.69 93 ILE A O 1
ATOM 699 N N . ILE A 1 94 ? -10.773 -6.299 7.048 1.00 93.94 94 ILE A N 1
ATOM 700 C CA . ILE A 1 94 ? -9.659 -6.502 6.109 1.00 93.94 94 ILE A CA 1
ATOM 701 C C . ILE A 1 94 ? -8.592 -5.426 6.311 1.00 93.94 94 ILE A C 1
ATOM 703 O O . ILE A 1 94 ? -7.403 -5.742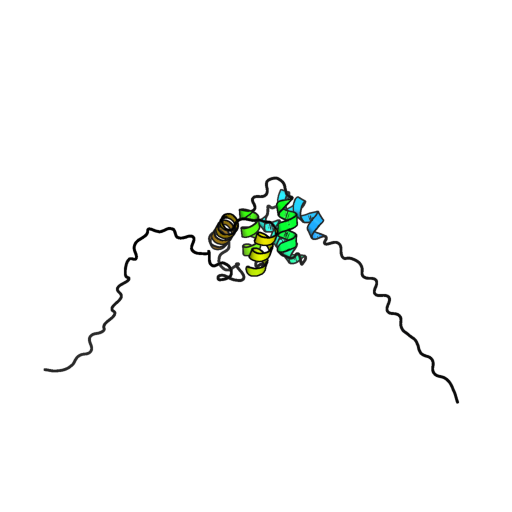 6.328 1.00 93.94 94 ILE A O 1
ATOM 707 N N . LEU A 1 95 ? -9.014 -4.176 6.499 1.00 94.31 95 LEU A N 1
ATOM 708 C CA . LEU A 1 95 ? -8.124 -3.049 6.761 1.00 94.31 95 LEU A CA 1
ATOM 709 C C . LEU A 1 95 ? -7.325 -3.259 8.057 1.00 94.31 95 LEU A C 1
ATOM 711 O O . LEU A 1 95 ? -6.095 -3.210 8.036 1.00 94.31 95 LEU A O 1
ATOM 715 N N . ALA A 1 96 ? -8.004 -3.608 9.154 1.00 91.31 96 ALA A N 1
ATOM 716 C CA . ALA A 1 96 ? -7.383 -3.935 10.435 1.00 91.31 96 ALA A CA 1
ATOM 717 C C . ALA A 1 96 ? -6.425 -5.128 10.323 1.00 91.31 96 ALA A C 1
ATOM 719 O O . ALA A 1 96 ? -5.319 -5.099 10.862 1.00 91.31 96 ALA A O 1
ATOM 720 N N . ALA A 1 97 ? -6.833 -6.180 9.609 1.00 93.19 97 ALA A N 1
ATOM 721 C CA . ALA A 1 97 ? -6.017 -7.372 9.429 1.00 93.19 97 ALA A CA 1
ATOM 722 C C . ALA A 1 97 ? -4.789 -7.111 8.538 1.00 93.19 97 ALA A C 1
ATOM 724 O O . ALA A 1 97 ? -3.747 -7.731 8.750 1.00 93.19 97 ALA A O 1
ATOM 725 N N . GLY A 1 98 ? -4.890 -6.213 7.555 1.00 94.56 98 GLY A N 1
ATOM 726 C CA . GLY A 1 98 ? -3.767 -5.772 6.726 1.00 94.56 98 GLY A CA 1
ATOM 727 C C . GLY A 1 98 ? -2.789 -4.900 7.509 1.00 94.56 98 GLY A C 1
ATOM 728 O O . GLY A 1 98 ? -1.586 -5.141 7.461 1.00 94.56 98 GLY A O 1
ATOM 729 N N . TYR A 1 99 ? -3.302 -3.955 8.301 1.00 92.88 99 TYR A N 1
ATOM 730 C CA . TYR A 1 99 ? -2.490 -3.108 9.176 1.00 92.88 99 TYR A CA 1
ATOM 731 C C . TYR A 1 99 ? -1.752 -3.915 10.249 1.00 92.88 99 TYR A C 1
ATOM 733 O O . TYR A 1 99 ? -0.544 -3.768 10.412 1.00 92.88 99 TYR A O 1
ATOM 741 N N . LYS A 1 100 ? -2.446 -4.839 10.928 1.00 91.69 100 LYS A N 1
ATOM 742 C CA . LYS A 1 100 ? -1.822 -5.755 11.894 1.00 91.69 100 LYS A CA 1
ATOM 743 C C . LYS A 1 100 ? -0.666 -6.528 11.257 1.00 91.69 100 LYS A C 1
ATOM 745 O O . LYS A 1 100 ? 0.419 -6.585 11.824 1.00 91.69 100 LYS A O 1
ATOM 750 N N . LYS A 1 101 ? -0.886 -7.072 10.059 1.00 93.50 101 LYS A N 1
ATOM 751 C CA . LYS A 1 101 ? 0.145 -7.800 9.317 1.00 93.50 101 LYS A CA 1
ATOM 752 C C . LYS A 1 101 ? 1.321 -6.896 8.928 1.00 93.50 101 LYS A C 1
ATOM 754 O O . LYS A 1 101 ? 2.462 -7.338 8.965 1.00 93.50 101 LYS A O 1
ATOM 759 N N . ALA A 1 102 ? 1.067 -5.628 8.600 1.00 92.00 102 ALA A N 1
ATOM 760 C CA . ALA A 1 102 ? 2.128 -4.662 8.328 1.00 92.00 102 ALA A CA 1
ATOM 761 C C . ALA A 1 102 ? 2.971 -4.374 9.578 1.00 92.00 102 ALA A C 1
ATOM 763 O O . ALA A 1 102 ? 4.191 -4.299 9.474 1.00 92.00 102 ALA A O 1
ATOM 764 N N . ILE A 1 103 ? 2.352 -4.263 10.761 1.00 89.94 103 ILE A N 1
ATOM 765 C CA . ILE A 1 103 ? 3.091 -4.089 12.024 1.00 89.94 103 ILE A CA 1
ATOM 766 C C . ILE A 1 103 ? 4.002 -5.295 12.268 1.00 89.94 103 ILE A C 1
ATOM 768 O O . ILE A 1 103 ? 5.170 -5.125 12.606 1.00 89.94 103 ILE A O 1
ATOM 772 N N . GLU A 1 104 ? 3.474 -6.504 12.072 1.00 90.62 104 GLU A N 1
ATOM 773 C CA . GLU A 1 104 ? 4.201 -7.757 12.294 1.00 90.62 104 GLU A CA 1
ATOM 774 C C . GLU A 1 104 ? 5.363 -7.959 11.306 1.00 90.62 104 GLU A C 1
ATOM 776 O O . GLU A 1 104 ? 6.415 -8.457 11.702 1.00 90.62 104 GLU A O 1
ATOM 781 N N . GLU A 1 105 ? 5.193 -7.580 10.034 1.00 90.19 105 GLU A N 1
ATOM 782 C CA . GLU A 1 105 ? 6.173 -7.866 8.973 1.00 90.19 105 GLU A CA 1
ATOM 783 C C . GLU A 1 105 ? 7.123 -6.700 8.659 1.00 90.19 105 GLU A C 1
ATOM 785 O O . GLU A 1 105 ? 8.250 -6.936 8.224 1.00 90.19 105 GLU A O 1
ATOM 790 N N . CYS A 1 106 ? 6.687 -5.454 8.851 1.00 88.12 106 CYS A N 1
ATOM 791 C CA . CYS A 1 106 ? 7.390 -4.259 8.368 1.00 88.12 106 CYS A CA 1
ATOM 792 C C . CYS A 1 106 ? 7.774 -3.281 9.489 1.00 88.12 106 CYS A C 1
ATOM 794 O O . CYS A 1 106 ? 8.657 -2.448 9.279 1.00 88.12 106 CYS A O 1
ATOM 796 N N . GLY A 1 107 ? 7.163 -3.399 10.676 1.00 80.44 107 GLY A N 1
ATOM 797 C CA . GLY A 1 107 ? 7.542 -2.663 11.887 1.00 80.44 107 GLY A CA 1
ATOM 798 C C . GLY A 1 107 ? 7.683 -1.153 11.669 1.00 80.44 107 GLY A C 1
ATOM 799 O O . GLY A 1 107 ? 6.709 -0.466 11.363 1.00 80.44 107 GLY A O 1
ATOM 800 N N . ASP A 1 108 ? 8.913 -0.651 11.802 1.00 69.56 108 ASP A N 1
ATOM 801 C CA . ASP A 1 108 ? 9.269 0.777 11.733 1.00 69.56 108 ASP A CA 1
ATOM 802 C C . ASP A 1 108 ? 9.049 1.430 10.355 1.00 69.56 108 ASP A C 1
ATOM 804 O O . ASP A 1 108 ? 9.133 2.650 10.232 1.00 69.56 108 ASP A O 1
ATOM 808 N N . GLN A 1 109 ? 8.780 0.649 9.304 1.00 66.31 109 GLN A N 1
ATOM 809 C CA . GLN A 1 109 ? 8.521 1.177 7.954 1.00 66.31 109 GLN A CA 1
ATOM 810 C C . GLN A 1 109 ? 7.124 1.798 7.810 1.00 66.31 109 GLN A C 1
ATOM 812 O O . GLN A 1 109 ? 6.832 2.460 6.813 1.00 66.31 109 GLN A O 1
ATOM 817 N N . ILE A 1 110 ? 6.257 1.611 8.807 1.00 74.12 110 ILE A N 1
ATOM 818 C CA . ILE A 1 110 ? 4.935 2.225 8.840 1.00 74.12 110 ILE A CA 1
ATOM 819 C C . ILE A 1 110 ? 5.098 3.721 9.119 1.00 74.12 110 ILE A C 1
ATOM 821 O O . ILE A 1 110 ? 5.436 4.127 10.230 1.00 74.12 110 ILE A O 1
ATOM 825 N N . ALA A 1 111 ? 4.801 4.542 8.108 1.00 67.56 111 ALA A N 1
ATOM 826 C CA . ALA A 1 111 ? 4.961 5.997 8.161 1.00 67.56 111 ALA A CA 1
ATOM 827 C C . ALA A 1 111 ? 4.157 6.675 9.284 1.00 67.56 111 ALA A C 1
ATOM 829 O O . ALA A 1 111 ? 4.497 7.775 9.715 1.00 67.56 111 ALA A O 1
ATOM 830 N N . ASP A 1 112 ? 3.092 6.030 9.756 1.00 64.00 112 ASP A N 1
ATOM 831 C CA . ASP A 1 112 ? 2.256 6.535 10.835 1.00 64.00 112 ASP A CA 1
ATOM 832 C C . ASP A 1 112 ? 1.740 5.357 11.676 1.00 64.00 112 ASP A C 1
ATOM 834 O O . ASP A 1 112 ? 0.704 4.755 11.389 1.00 64.00 112 ASP A O 1
ATOM 838 N N . SER A 1 113 ? 2.502 4.997 12.712 1.00 54.06 113 SER A N 1
ATOM 839 C CA . SER A 1 113 ? 2.192 3.898 13.642 1.00 54.06 113 SER A CA 1
ATOM 840 C C . SER A 1 113 ? 0.928 4.135 14.486 1.00 54.06 113 SER A C 1
ATOM 842 O O . SER A 1 113 ? 0.514 3.258 15.247 1.00 54.06 113 SER A O 1
ATOM 844 N N . GLN A 1 114 ? 0.302 5.310 14.353 1.00 53.41 114 GLN A N 1
ATOM 845 C CA . GLN A 1 114 ? -0.968 5.683 14.978 1.00 53.41 114 GLN A CA 1
ATOM 846 C C . GLN A 1 114 ? -2.113 5.823 13.962 1.00 53.41 114 GLN A C 1
ATOM 848 O O . GLN A 1 114 ? -3.236 6.128 14.361 1.00 53.41 114 GLN A O 1
ATOM 853 N N . ALA A 1 115 ? -1.874 5.610 12.663 1.00 54.12 115 ALA A N 1
ATOM 854 C CA . ALA A 1 115 ? -2.870 5.932 11.644 1.00 54.12 115 ALA A CA 1
ATOM 855 C C . ALA A 1 115 ? -4.135 5.076 11.706 1.00 54.12 115 ALA A C 1
ATOM 857 O O . ALA A 1 115 ? -5.174 5.519 11.226 1.00 54.12 115 ALA A O 1
ATOM 858 N N . TYR A 1 116 ? -4.063 3.883 12.297 1.00 52.41 116 TYR A N 1
ATOM 859 C CA . TYR A 1 116 ? -5.225 3.033 12.494 1.00 52.41 116 TYR A CA 1
ATOM 860 C C . TYR A 1 116 ? -5.391 2.667 13.969 1.00 52.41 116 TYR A C 1
ATOM 862 O O . TYR A 1 116 ? -4.705 1.793 14.501 1.00 52.41 116 TYR A O 1
ATOM 870 N N . THR A 1 117 ? -6.349 3.318 14.621 1.00 57.53 117 THR A N 1
ATOM 871 C CA . THR A 1 117 ? -6.983 2.804 15.831 1.00 57.53 117 THR A CA 1
ATOM 872 C C . THR A 1 117 ? -8.219 2.021 15.393 1.00 57.53 117 THR A C 1
ATOM 874 O O . THR A 1 117 ? -9.145 2.620 14.844 1.00 57.53 117 THR A O 1
ATOM 877 N N . PRO A 1 118 ? -8.259 0.688 15.586 1.00 51.78 118 PRO A N 1
ATOM 878 C CA . PRO A 1 118 ? -9.483 -0.059 15.345 1.00 51.78 118 PRO A CA 1
ATOM 879 C C . PRO A 1 118 ? -10.597 0.583 16.168 1.00 51.78 118 PRO A C 1
ATOM 881 O O . PRO A 1 118 ? -10.395 0.845 17.361 1.00 51.78 118 PRO A O 1
ATOM 884 N N . ILE A 1 119 ? -11.772 0.813 15.576 1.00 46.66 119 ILE A N 1
ATOM 885 C CA . ILE A 1 119 ? -12.948 1.043 16.408 1.00 46.66 119 ILE A CA 1
ATOM 886 C C . ILE A 1 119 ? -13.068 -0.226 17.242 1.00 46.66 119 ILE A C 1
ATOM 888 O O . ILE A 1 119 ? -13.054 -1.331 16.698 1.00 46.66 119 ILE A O 1
ATOM 892 N N . ALA A 1 120 ? -13.081 -0.079 18.567 1.00 41.44 120 ALA A N 1
ATOM 893 C CA . ALA A 1 120 ? -13.264 -1.193 19.478 1.00 41.44 120 ALA A CA 1
ATOM 894 C C . ALA A 1 120 ? -14.640 -1.810 19.202 1.00 41.44 120 ALA A C 1
ATOM 896 O O . ALA A 1 120 ? -15.641 -1.465 19.826 1.00 41.44 120 ALA A O 1
ATOM 897 N N . MET A 1 121 ? -14.703 -2.714 18.228 1.00 41.75 121 MET A N 1
ATOM 898 C CA . MET A 1 121 ? -15.794 -3.647 18.077 1.00 41.75 121 MET A CA 1
ATOM 899 C C . MET A 1 121 ? -15.672 -4.532 19.305 1.00 41.75 121 MET A C 1
ATOM 901 O O . MET A 1 121 ? -14.791 -5.386 19.375 1.00 41.75 121 MET A O 1
ATOM 905 N N . GLY A 1 122 ? -16.442 -4.179 20.335 1.00 41.44 122 GLY A N 1
ATOM 906 C CA . GLY A 1 122 ? -16.327 -4.733 21.669 1.00 41.44 122 GLY A CA 1
ATOM 907 C C . GLY A 1 122 ? -16.316 -6.253 21.633 1.00 41.44 122 GLY A C 1
ATOM 908 O O . GLY A 1 122 ? -17.365 -6.890 21.602 1.00 41.44 122 GLY A O 1
ATOM 909 N N . PHE A 1 123 ? -15.124 -6.833 21.726 1.00 44.28 123 PHE A N 1
ATOM 910 C CA . PHE A 1 123 ? -14.952 -8.142 22.323 1.00 44.28 123 PHE A CA 1
ATOM 911 C C . PHE A 1 123 ? -15.151 -7.935 23.821 1.00 44.28 123 PHE A C 1
ATOM 913 O O . PHE A 1 123 ? -14.209 -7.739 24.585 1.00 44.28 123 PHE A O 1
ATOM 920 N N . ALA A 1 124 ? -16.416 -7.882 24.233 1.00 48.38 124 ALA A N 1
ATOM 921 C CA . ALA A 1 124 ? -16.782 -8.004 25.628 1.00 48.38 124 ALA A CA 1
ATOM 922 C C . ALA A 1 124 ? -16.241 -9.350 26.137 1.00 48.38 124 ALA A C 1
ATOM 924 O O . ALA A 1 124 ? -16.797 -10.399 25.819 1.00 48.38 124 ALA A O 1
ATOM 925 N N . GLY A 1 125 ? -15.148 -9.315 26.903 1.00 46.38 125 GLY A N 1
ATOM 926 C CA . GLY A 1 125 ? -14.691 -10.464 27.682 1.00 46.38 125 GLY A CA 1
ATOM 927 C C . GLY A 1 125 ? -13.191 -10.741 27.654 1.00 46.38 125 GLY A C 1
ATOM 928 O O . GLY A 1 125 ? -12.776 -11.789 27.175 1.00 46.38 125 GLY A O 1
ATOM 929 N N . ALA A 1 126 ? -12.390 -9.875 28.267 1.00 37.97 126 ALA A N 1
ATOM 930 C CA . ALA A 1 126 ? -11.204 -10.313 29.002 1.00 37.97 126 ALA A CA 1
ATOM 931 C C . ALA A 1 126 ? -11.053 -9.384 30.220 1.00 37.97 126 ALA A C 1
ATOM 933 O O . ALA A 1 126 ? -10.991 -8.172 30.022 1.00 37.97 126 ALA A O 1
ATOM 934 N N . PRO A 1 127 ? -11.102 -9.896 31.464 1.00 45.47 127 PRO A N 1
ATOM 935 C CA . PRO A 1 127 ? -11.070 -9.053 32.653 1.00 45.47 127 PRO A CA 1
ATOM 936 C C . PRO A 1 127 ? -9.693 -8.403 32.821 1.00 45.47 127 PRO A C 1
ATOM 938 O O . PRO A 1 127 ? -8.669 -9.084 32.761 1.00 45.47 127 PRO A O 1
ATOM 941 N N . ASP A 1 128 ? -9.707 -7.090 33.053 1.00 45.34 128 ASP A N 1
ATOM 942 C CA . ASP A 1 128 ? -8.584 -6.288 33.529 1.00 45.34 128 ASP A CA 1
ATOM 943 C C . ASP A 1 128 ? -7.831 -6.993 34.667 1.00 45.34 128 ASP A C 1
ATOM 945 O O . ASP A 1 128 ? -8.399 -7.297 35.719 1.00 45.34 128 ASP A O 1
ATOM 949 N N . LEU A 1 129 ? -6.530 -7.214 34.476 1.00 42.28 129 LEU A N 1
ATOM 950 C CA . LEU A 1 129 ? -5.612 -7.453 35.584 1.00 42.28 129 LEU A CA 1
ATOM 951 C C . LEU A 1 129 ? -5.011 -6.102 35.996 1.00 42.28 129 LEU A C 1
ATOM 953 O O . LEU A 1 129 ? -4.327 -5.478 35.180 1.00 42.28 129 LEU A O 1
ATOM 957 N N . PRO A 1 130 ? -5.224 -5.634 37.238 1.00 48.00 130 PRO A N 1
ATOM 958 C CA . PRO A 1 130 ? -4.575 -4.428 37.728 1.00 48.00 130 PRO A CA 1
ATOM 959 C C . PRO A 1 130 ? -3.069 -4.680 37.881 1.00 48.00 130 PRO A C 1
ATOM 961 O O . PRO A 1 130 ? -2.640 -5.546 38.643 1.00 48.00 130 PRO A O 1
ATOM 964 N N . SER A 1 131 ? -2.254 -3.925 37.141 1.00 44.22 131 SER A N 1
ATOM 965 C CA . SER A 1 131 ? -0.811 -3.833 37.384 1.00 44.22 131 SER A CA 1
ATOM 966 C C . SER A 1 131 ? -0.557 -2.959 38.610 1.00 44.22 131 SER A C 1
ATOM 968 O O . SER A 1 131 ? -0.450 -1.739 38.516 1.00 44.22 131 SER A O 1
ATOM 970 N N . ASP A 1 132 ? -0.476 -3.610 39.766 1.00 46.81 132 ASP A N 1
ATOM 971 C CA . ASP A 1 132 ? 0.141 -3.067 40.971 1.00 46.81 132 ASP A CA 1
ATOM 972 C C . ASP A 1 132 ? 1.642 -2.863 40.720 1.00 46.81 132 ASP A C 1
ATOM 974 O O . ASP A 1 132 ? 2.384 -3.823 40.508 1.00 46.81 132 ASP A O 1
ATOM 978 N N . ASN A 1 133 ? 2.113 -1.617 40.754 1.00 46.28 133 ASN A N 1
ATOM 979 C CA . ASN A 1 133 ? 3.537 -1.339 40.917 1.00 46.28 133 ASN A CA 1
ATOM 980 C C . ASN A 1 133 ? 3.737 -0.187 41.905 1.00 46.28 133 ASN A C 1
ATOM 982 O O . ASN A 1 133 ? 4.079 0.939 41.545 1.00 46.28 133 ASN A O 1
ATOM 986 N N . SER A 1 134 ? 3.499 -0.486 43.181 1.00 44.84 134 SER A N 1
ATOM 987 C CA . SER A 1 134 ? 3.918 0.361 44.295 1.00 44.84 134 SER A CA 1
ATOM 988 C C . SER A 1 134 ? 5.430 0.220 44.501 1.00 44.84 134 SER A C 1
ATOM 990 O O . SER A 1 134 ? 5.893 -0.681 45.195 1.00 44.84 134 SER A O 1
ATOM 992 N N . SER A 1 135 ? 6.212 1.119 43.901 1.00 43.34 135 SER A N 1
ATOM 993 C CA . SER A 1 135 ? 7.604 1.362 44.300 1.00 43.34 135 SER A CA 1
ATOM 994 C C . SER A 1 135 ? 7.616 2.422 45.402 1.00 43.34 135 SER A C 1
ATOM 996 O O . SER A 1 135 ? 7.603 3.617 45.120 1.00 43.34 135 SER A O 1
ATOM 998 N N . ALA A 1 136 ? 7.604 1.983 46.661 1.00 45.28 136 ALA A N 1
ATOM 999 C CA . ALA A 1 136 ? 7.845 2.835 47.822 1.00 45.28 136 ALA A CA 1
ATOM 1000 C C . ALA A 1 136 ? 9.228 2.512 48.411 1.00 45.28 136 ALA A C 1
ATOM 1002 O O . ALA A 1 136 ? 9.444 1.436 48.968 1.00 45.28 136 ALA A O 1
ATOM 1003 N N . SER A 1 137 ? 10.166 3.449 48.263 1.00 52.72 137 SER A N 1
ATOM 1004 C CA . SER A 1 137 ? 11.437 3.476 48.993 1.00 52.72 137 SER A CA 1
ATOM 1005 C C . SER A 1 137 ? 11.182 3.778 50.476 1.00 52.72 137 SER A C 1
ATOM 1007 O O . SER A 1 137 ? 10.410 4.695 50.760 1.00 52.72 137 SER A O 1
ATOM 1009 N N . PRO A 1 138 ? 11.834 3.095 51.431 1.00 54.31 138 PRO A N 1
ATOM 1010 C CA . PRO A 1 138 ? 11.826 3.528 52.820 1.00 54.31 138 PRO A CA 1
ATOM 1011 C C . PRO A 1 138 ? 12.920 4.582 53.056 1.00 54.31 138 PRO A C 1
ATOM 1013 O O . PRO A 1 138 ? 14.112 4.284 52.997 1.00 54.31 138 PRO A O 1
ATOM 1016 N N . ASP A 1 139 ? 12.480 5.812 53.318 1.00 51.88 139 ASP A N 1
ATOM 1017 C CA . ASP A 1 139 ? 13.255 6.880 53.956 1.00 51.88 139 ASP A CA 1
ATOM 1018 C C . ASP A 1 139 ? 13.154 6.711 55.483 1.00 51.88 139 ASP A C 1
ATOM 1020 O O . ASP A 1 139 ? 12.090 6.378 56.012 1.00 51.88 139 ASP A O 1
ATOM 1024 N N . GLY A 1 140 ? 14.278 6.846 56.186 1.00 47.31 140 GLY A N 1
ATOM 1025 C CA . GLY A 1 140 ? 14.357 6.647 57.630 1.00 47.31 140 GLY A CA 1
ATOM 1026 C C . GLY A 1 140 ? 13.964 7.897 58.412 1.00 47.31 140 GLY A C 1
ATOM 1027 O O . GLY A 1 140 ? 14.381 8.995 58.067 1.00 47.31 140 GLY A O 1
ATOM 1028 N N . THR A 1 141 ? 13.239 7.741 59.523 1.00 51.12 141 THR A N 1
ATOM 1029 C CA . THR A 1 141 ? 13.167 8.757 60.587 1.00 51.12 141 THR A CA 1
ATOM 1030 C C . THR A 1 141 ? 12.829 8.107 61.940 1.00 51.12 141 THR A C 1
ATOM 1032 O O . THR A 1 141 ? 11.824 7.417 62.074 1.00 51.12 141 THR A O 1
ATOM 1035 N N . GLU A 1 142 ? 13.744 8.314 62.890 1.00 41.50 142 GLU A N 1
ATOM 1036 C CA . GLU A 1 142 ? 13.625 8.489 64.351 1.00 41.50 142 GLU A CA 1
ATOM 1037 C C . GLU A 1 142 ? 12.543 7.746 65.166 1.00 41.50 142 GLU A C 1
ATOM 1039 O O . GLU A 1 142 ? 11.349 8.046 65.094 1.00 41.50 142 GLU A O 1
ATOM 1044 N N . GLN A 1 143 ? 13.018 6.906 66.097 1.00 38.75 143 GLN A N 1
ATOM 1045 C CA . GLN A 1 143 ? 12.722 6.992 67.539 1.00 38.75 143 GLN A CA 1
ATOM 1046 C C . GLN A 1 143 ? 13.773 6.237 68.360 1.00 38.75 143 GLN A C 1
ATOM 1048 O O . GLN A 1 143 ? 14.195 5.146 67.914 1.00 38.75 143 GLN A O 1
#

Sequence (143 aa):
MKTKMGVCLALVLCATAAFAEWKMDFPEQYRKEGIDKAVIAAIEQGALPVDIVENGLQLEGLNPQNLVKALYCAGANGKDIIAAAQQHEISEIILAAGYKKAIEECGDQIADSQAYTPIAMGFAGAPDLPSDNSSASPDGTEQ

pLDDT: mean 77.01, std 21.07, range [37.97, 97.31]

Radius of gyration: 26.05 Å; chains: 1; bounding box: 31×73×99 Å

Foldseek 3Di:
DDDDDDDPPPPPPPPPPPPQVLLVCLLVCCVVPNQLRSLLVSVVSVHFLLVQLVSQVPHPPRDLLCNLLSCQLSQHQLLSSVVSCVVVVNDLVSNVSSLVVNCVPRNPSRNDPPSDDRPCPDPPDDDDDDPDDDPDDDDDDDD

Secondary structure (DSSP, 8-state):
--------------------HHHHHHHHHHHHH-HHHHHHHHHHTT--HHHHHHHHTTSTT--HHHHHHHHHHTT--HHHHHHHHHHTT--HHHHHHHHHHHHHHHGGG-S-TTS----------------------------